Protein AF-A0A8K0G7F4-F1 (afdb_monomer)

Solvent-accessible surface area (backbone atoms only — not comparable to full-atom values): 5531 Å² total; per-residue (Å²): 109,76,67,54,54,55,50,51,56,50,49,53,52,50,54,53,48,52,52,53,51,48,51,52,51,52,52,52,53,52,50,53,51,52,53,52,50,53,53,52,53,52,53,52,52,53,53,50,53,53,49,52,53,51,53,52,50,56,49,52,52,49,51,54,56,63,69,59,77,58,68,98,86,64,96,65,63,80,88,40,71,62,61,43,52,52,54,53,52,54,54,53,64,76,77,108

Organism: Ignelater luminosus (NCBI:txid2038154)

Radius of gyration: 37.44 Å; Cα contacts (8 Å, |Δi|>4): 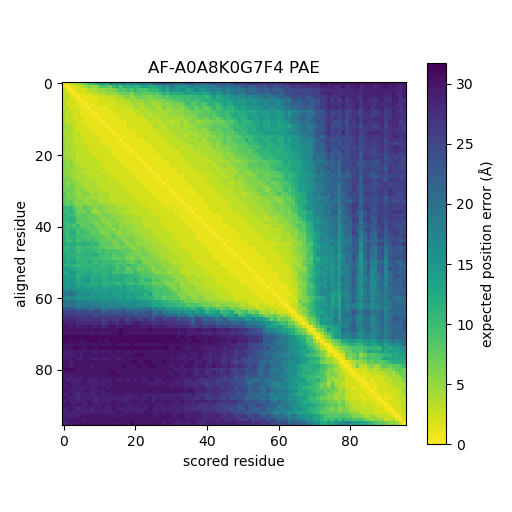8; chains: 1; bounding box: 77×15×98 Å

Secondary structure (DSSP, 8-state):
-HHHHHHHHHHHHHHHHHHHHHHHHHHHHHHHHHHHHHHHHHHHHHHHHHHHHHHHHHHHHHHHHHTT-S-TT----TT-HHHHHHHHHHHHHH--

Foldseek 3Di:
DVVVVVVVVVVVVVVVVVVVVVVVVVVVVVVVVVVVVVVVVVVVVVVVVVVVVVVVVVVVVVVVVVVPPDDDDDPFDPVDPVRSVVVVVVVVVVVD

Structure (mmCIF, N/CA/C/O backbone):
data_AF-A0A8K0G7F4-F1
#
_entry.id   AF-A0A8K0G7F4-F1
#
loop_
_atom_site.group_PDB
_atom_site.id
_atom_site.type_symbol
_atom_site.label_atom_id
_atom_site.label_alt_id
_atom_site.label_comp_id
_atom_site.label_asym_id
_atom_site.label_entity_id
_atom_site.label_seq_id
_atom_site.pdbx_PDB_ins_code
_atom_site.C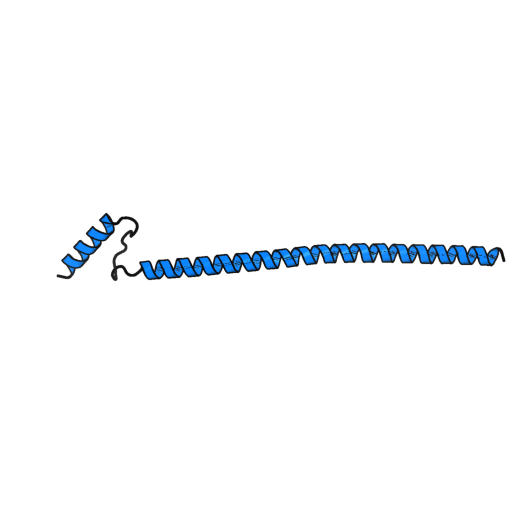artn_x
_atom_site.Cartn_y
_atom_site.Cartn_z
_atom_site.occupancy
_atom_site.B_iso_or_equiv
_atom_site.auth_seq_id
_atom_site.auth_comp_id
_atom_site.auth_asym_id
_atom_site.auth_atom_id
_atom_site.pdbx_PDB_model_num
ATOM 1 N N . MET A 1 1 ? 32.357 -2.086 -48.418 1.00 63.50 1 MET A N 1
ATOM 2 C CA . MET A 1 1 ? 32.846 -2.827 -47.235 1.00 63.50 1 MET A CA 1
ATOM 3 C C . MET A 1 1 ? 33.156 -1.907 -46.046 1.00 63.50 1 MET A C 1
ATOM 5 O O . MET A 1 1 ? 32.401 -1.922 -45.090 1.00 63.50 1 MET A O 1
ATOM 9 N N . MET A 1 2 ? 34.185 -1.043 -46.081 1.00 73.62 2 MET A N 1
ATOM 10 C CA . MET A 1 2 ? 34.522 -0.180 -44.920 1.00 73.62 2 MET A CA 1
ATOM 11 C C . MET A 1 2 ? 33.475 0.909 -44.597 1.00 73.62 2 MET A C 1
ATOM 13 O O . MET A 1 2 ? 33.283 1.269 -43.437 1.00 73.62 2 MET A O 1
ATOM 17 N N . LYS A 1 3 ? 32.787 1.441 -45.619 1.00 80.19 3 LYS A N 1
ATOM 18 C CA . LYS A 1 3 ? 31.674 2.396 -45.447 1.00 80.19 3 LYS A CA 1
ATOM 19 C C . LYS A 1 3 ? 30.440 1.744 -44.816 1.00 80.19 3 LY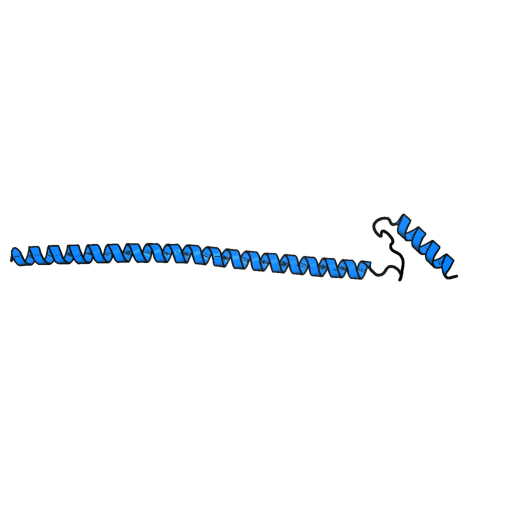S A C 1
ATOM 21 O O . LYS A 1 3 ? 29.808 2.372 -43.974 1.00 80.19 3 LYS A O 1
ATOM 26 N N . ASP A 1 4 ? 30.150 0.503 -45.188 1.00 85.88 4 ASP A N 1
ATOM 27 C CA . ASP A 1 4 ? 28.982 -0.246 -44.710 1.00 85.88 4 ASP A CA 1
ATOM 28 C C . ASP A 1 4 ? 29.141 -0.566 -43.221 1.00 85.88 4 ASP A C 1
ATOM 30 O O . ASP A 1 4 ? 28.289 -0.206 -42.415 1.00 85.88 4 ASP A O 1
ATOM 34 N N . PHE A 1 5 ? 30.333 -1.027 -42.830 1.00 85.44 5 PHE A N 1
ATOM 35 C CA . PHE A 1 5 ? 30.692 -1.263 -41.429 1.00 85.44 5 PHE A CA 1
ATOM 36 C C . PHE A 1 5 ? 30.582 0.002 -40.557 1.00 85.44 5 PHE A C 1
ATOM 38 O O . PHE A 1 5 ? 30.156 -0.033 -39.403 1.00 85.44 5 PHE A O 1
ATOM 45 N N . LYS A 1 6 ? 30.946 1.167 -41.111 1.00 90.00 6 LYS A N 1
ATOM 46 C CA . LYS A 1 6 ? 30.823 2.458 -40.416 1.00 90.00 6 LYS A CA 1
ATOM 47 C C . LYS A 1 6 ? 29.362 2.878 -40.226 1.00 90.00 6 LYS A C 1
ATOM 49 O O . LYS A 1 6 ? 29.057 3.551 -39.241 1.00 90.00 6 LYS A O 1
ATOM 54 N N . ASN A 1 7 ? 28.482 2.52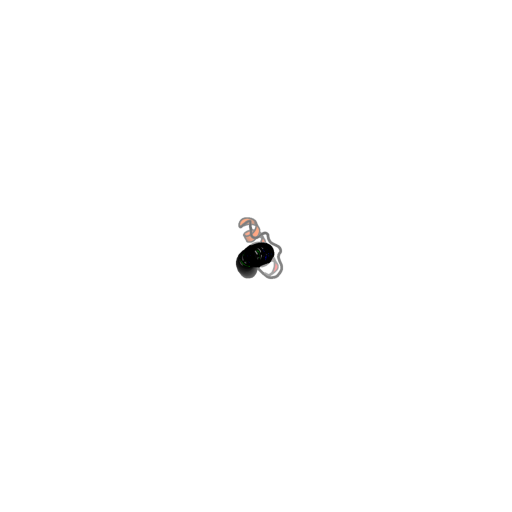3 -41.158 1.00 92.06 7 ASN A N 1
ATOM 55 C CA . ASN A 1 7 ? 27.054 2.812 -41.061 1.00 92.06 7 ASN A CA 1
ATOM 56 C C . ASN A 1 7 ? 26.374 1.880 -40.053 1.00 92.06 7 ASN A C 1
ATOM 58 O O . ASN A 1 7 ? 25.656 2.373 -39.186 1.00 92.06 7 ASN A O 1
ATOM 62 N N . GLU A 1 8 ? 26.694 0.587 -40.078 1.00 93.38 8 GLU A N 1
ATOM 63 C CA . GLU A 1 8 ? 26.218 -0.393 -39.092 1.00 93.38 8 GLU A CA 1
ATOM 64 C C . GLU A 1 8 ? 26.629 -0.002 -37.665 1.00 93.38 8 GLU A C 1
ATOM 66 O O . GLU A 1 8 ? 25.793 0.054 -36.767 1.00 93.38 8 GLU A O 1
ATOM 71 N N . LEU A 1 9 ? 27.888 0.400 -37.451 1.00 92.50 9 LEU A N 1
ATOM 72 C CA . LEU A 1 9 ? 28.354 0.879 -36.142 1.00 92.50 9 LEU A CA 1
ATOM 73 C C . LEU A 1 9 ? 27.601 2.118 -35.640 1.00 92.50 9 LEU A C 1
ATOM 75 O O . LEU A 1 9 ? 27.403 2.281 -34.433 1.00 92.50 9 LEU A O 1
ATOM 79 N N . LYS A 1 10 ? 27.210 3.023 -36.543 1.00 94.50 10 LYS A N 1
ATOM 80 C CA . LYS A 1 10 ? 26.392 4.185 -36.173 1.00 94.50 10 LYS A CA 1
ATOM 81 C C . LYS A 1 10 ? 24.986 3.758 -35.783 1.00 94.50 10 LYS A C 1
ATOM 83 O O . LYS A 1 10 ? 24.481 4.261 -34.786 1.00 94.50 10 LYS A O 1
ATOM 88 N N . GLN A 1 11 ? 24.391 2.843 -36.540 1.00 94.88 11 GLN A N 1
ATOM 89 C CA . GLN A 1 11 ? 23.055 2.335 -36.268 1.00 94.88 11 GLN A CA 1
ATOM 90 C C . GLN A 1 11 ? 23.001 1.613 -34.917 1.00 94.88 11 GLN A C 1
ATOM 92 O O . GLN A 1 11 ? 22.201 1.995 -34.068 1.00 94.88 11 GLN A O 1
ATOM 97 N N . ILE A 1 12 ? 23.944 0.704 -34.654 1.00 95.00 12 ILE A N 1
ATOM 98 C CA . ILE A 1 12 ? 24.067 0.002 -33.366 1.00 95.00 12 ILE A CA 1
ATOM 99 C C . ILE A 1 12 ? 24.195 0.996 -32.205 1.00 95.00 12 ILE A C 1
ATOM 101 O O . ILE A 1 12 ? 23.571 0.823 -31.162 1.00 95.00 12 ILE A O 1
ATOM 105 N N . ARG A 1 13 ? 24.980 2.071 -32.364 1.00 95.06 13 ARG A N 1
ATOM 106 C CA . ARG A 1 13 ? 25.102 3.108 -31.325 1.00 95.06 13 ARG A CA 1
ATOM 107 C C . ARG A 1 13 ? 23.794 3.845 -31.065 1.00 95.06 13 ARG A C 1
ATOM 109 O O . ARG A 1 13 ? 23.521 4.177 -29.912 1.00 95.06 13 ARG A O 1
ATOM 116 N N . THR A 1 14 ? 23.029 4.138 -32.110 1.00 95.69 14 THR A N 1
ATOM 117 C CA . THR A 1 14 ? 21.723 4.791 -31.979 1.00 95.69 14 THR A CA 1
ATOM 118 C C . THR A 1 14 ? 20.742 3.873 -31.260 1.00 95.69 14 THR A C 1
ATOM 120 O O . THR A 1 14 ? 20.198 4.269 -30.234 1.00 95.69 14 THR A O 1
ATOM 123 N N . GLU A 1 15 ? 20.626 2.621 -31.701 1.00 95.94 15 GLU A N 1
ATOM 124 C CA . GLU A 1 15 ? 19.758 1.610 -31.084 1.00 95.94 15 GLU A CA 1
ATOM 125 C C . GLU A 1 15 ? 20.140 1.361 -29.615 1.00 95.94 15 GLU A C 1
ATOM 127 O O . GLU A 1 15 ? 19.288 1.308 -28.730 1.00 95.94 15 GLU A O 1
ATOM 132 N N . GLN A 1 16 ? 21.440 1.302 -29.307 1.00 95.44 16 GLN A N 1
ATOM 133 C CA . GLN A 1 16 ? 21.921 1.162 -27.933 1.00 95.44 16 GLN A CA 1
ATOM 134 C C . GLN A 1 16 ? 21.565 2.378 -27.066 1.00 95.44 16 GLN A C 1
ATOM 136 O O . GLN A 1 16 ? 21.310 2.240 -25.866 1.00 95.44 16 GLN A O 1
ATOM 141 N N . LYS A 1 17 ? 21.566 3.584 -27.641 1.00 96.69 17 LYS A N 1
ATOM 142 C CA . LYS A 1 17 ? 21.162 4.795 -26.925 1.00 96.69 17 LYS A CA 1
ATOM 143 C C . LYS A 1 17 ? 19.663 4.776 -26.631 1.00 96.69 17 LYS A C 1
ATOM 145 O O . LYS A 1 17 ? 19.284 5.029 -25.491 1.00 96.69 17 LYS A O 1
ATOM 150 N N . GLU A 1 18 ? 18.847 4.424 -27.617 1.00 96.94 18 GLU A N 1
ATOM 151 C CA . GLU A 1 18 ? 17.389 4.322 -27.486 1.00 96.94 18 GLU A CA 1
ATOM 152 C C . GLU A 1 18 ? 16.999 3.263 -26.449 1.00 96.94 18 GLU A C 1
ATOM 154 O O . GLU A 1 18 ? 16.285 3.566 -25.493 1.00 96.94 18 GLU A O 1
ATOM 159 N N . CYS A 1 19 ? 17.588 2.067 -26.532 1.00 96.06 19 CYS A N 1
ATOM 160 C CA . CYS A 1 19 ? 17.383 0.996 -25.557 1.00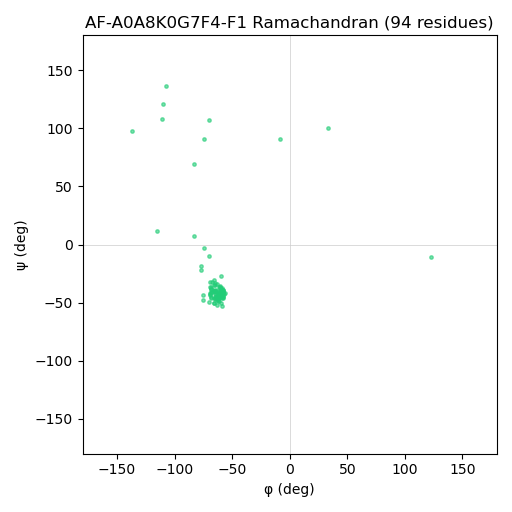 96.06 19 CYS A CA 1
ATOM 161 C C . CYS A 1 19 ? 17.761 1.431 -24.128 1.00 96.06 19 CYS A C 1
ATOM 163 O O . CYS A 1 19 ? 17.034 1.180 -23.165 1.00 96.06 19 CYS A O 1
ATOM 165 N N . ASN A 1 20 ? 18.866 2.166 -23.963 1.00 96.50 20 ASN A N 1
ATOM 166 C CA . ASN A 1 20 ? 19.249 2.709 -22.658 1.00 96.50 20 ASN A CA 1
ATOM 167 C C . ASN A 1 20 ? 18.258 3.756 -22.129 1.00 96.50 20 ASN A C 1
ATOM 169 O O . ASN A 1 20 ? 18.063 3.868 -20.914 1.00 96.50 20 ASN A O 1
ATOM 173 N N . GLU A 1 21 ? 17.660 4.560 -23.005 1.00 97.06 21 GLU A N 1
ATOM 174 C CA . GLU A 1 21 ? 16.635 5.528 -22.617 1.00 97.06 21 GLU A CA 1
ATOM 175 C C . GLU A 1 21 ? 15.344 4.828 -22.184 1.00 97.06 21 GLU A C 1
ATOM 177 O O . GLU A 1 21 ? 14.773 5.193 -21.151 1.00 97.06 21 GLU A O 1
ATOM 182 N N . GLU A 1 22 ? 14.928 3.781 -22.894 1.00 97.00 22 GLU A N 1
ATOM 183 C CA . GLU A 1 22 ? 13.788 2.944 -22.512 1.00 97.00 22 GLU A CA 1
ATOM 184 C C . GLU A 1 22 ? 14.018 2.227 -21.182 1.00 97.00 22 GLU A C 1
ATOM 186 O O . GLU A 1 22 ? 13.174 2.305 -20.288 1.00 97.00 22 GLU A O 1
ATOM 191 N N . LEU A 1 23 ? 15.198 1.636 -20.974 1.00 96.88 23 LEU A N 1
ATOM 192 C CA . LEU A 1 23 ? 15.565 1.021 -19.695 1.00 96.88 23 LEU A CA 1
ATOM 193 C C . LEU A 1 23 ? 15.489 2.020 -18.536 1.00 96.88 23 LEU A C 1
ATOM 195 O O . LEU A 1 23 ? 15.013 1.688 -17.447 1.00 96.88 23 LEU A O 1
ATOM 199 N N . LYS A 1 24 ? 15.919 3.270 -18.751 1.00 97.31 24 LYS A N 1
ATOM 200 C CA . LYS A 1 24 ? 15.790 4.331 -17.742 1.00 97.31 24 LYS A CA 1
ATOM 201 C C . LYS A 1 24 ? 14.328 4.672 -17.457 1.00 97.31 24 LYS A C 1
ATOM 203 O O . LYS A 1 24 ? 13.996 4.885 -16.290 1.00 97.31 24 LYS A O 1
ATOM 208 N N . LYS A 1 25 ? 13.465 4.727 -18.477 1.00 97.25 25 LYS A N 1
ATOM 209 C CA . LYS A 1 25 ? 12.020 4.961 -18.305 1.00 97.25 25 LYS A CA 1
ATOM 210 C C . LYS A 1 25 ? 11.374 3.826 -17.512 1.00 97.25 25 LYS A C 1
ATOM 212 O O . LYS A 1 25 ? 10.803 4.091 -16.457 1.00 97.25 25 LYS A O 1
ATOM 217 N N . LEU A 1 26 ? 11.589 2.576 -17.923 1.00 96.62 26 LEU A N 1
ATOM 218 C CA . LEU A 1 26 ? 11.069 1.389 -17.238 1.00 96.62 26 LEU A CA 1
ATOM 219 C C . LEU A 1 26 ? 11.530 1.313 -15.779 1.00 96.62 26 LEU A C 1
ATOM 221 O O . LEU A 1 26 ? 10.746 0.992 -14.887 1.00 96.62 26 LEU A O 1
ATOM 225 N N . LYS A 1 27 ? 12.788 1.674 -15.496 1.00 97.12 27 LYS A N 1
ATOM 226 C CA . LYS A 1 27 ? 13.300 1.716 -14.120 1.00 97.12 27 LYS A CA 1
ATOM 227 C C . LYS A 1 27 ? 12.578 2.761 -13.263 1.00 97.12 27 LYS A C 1
ATOM 229 O O . LYS A 1 27 ? 12.278 2.488 -12.102 1.00 97.12 27 LYS A O 1
ATOM 234 N N . ARG A 1 28 ? 12.280 3.941 -13.818 1.00 96.69 28 ARG A N 1
ATOM 235 C CA . ARG A 1 28 ? 11.497 4.976 -13.118 1.00 96.69 28 ARG A CA 1
ATOM 236 C C . ARG A 1 28 ? 10.066 4.514 -12.874 1.00 96.69 28 ARG A C 1
ATOM 238 O O . ARG A 1 28 ? 9.581 4.642 -11.757 1.00 96.69 28 ARG A O 1
ATOM 245 N N . GLU A 1 29 ? 9.419 3.942 -13.883 1.00 96.75 29 GLU A N 1
ATOM 246 C CA . GLU A 1 29 ? 8.058 3.413 -13.764 1.00 96.75 29 GLU A CA 1
ATOM 247 C C . GLU A 1 29 ? 7.962 2.299 -12.721 1.00 96.75 29 GLU A C 1
ATOM 249 O O . GLU A 1 29 ? 7.082 2.338 -11.863 1.00 96.75 29 GLU A O 1
ATOM 254 N N . SER A 1 30 ? 8.913 1.362 -12.713 1.00 95.88 30 SER A N 1
ATOM 255 C CA . SER A 1 30 ? 8.974 0.307 -11.698 1.00 95.88 30 SER A CA 1
ATOM 256 C C . SER A 1 30 ? 9.131 0.875 -10.284 1.00 95.88 30 SER A C 1
ATOM 258 O O . SER A 1 30 ? 8.449 0.420 -9.365 1.00 95.88 30 SER A O 1
ATOM 260 N N . ASN A 1 31 ? 9.970 1.899 -10.097 1.00 96.25 31 ASN A N 1
ATOM 261 C CA . ASN A 1 31 ? 10.109 2.560 -8.799 1.00 96.25 31 ASN A CA 1
ATOM 262 C C . ASN A 1 31 ? 8.806 3.248 -8.363 1.00 96.25 31 ASN A C 1
ATOM 264 O O . ASN A 1 31 ? 8.363 3.033 -7.238 1.00 96.25 31 ASN A O 1
ATOM 268 N N . MET A 1 32 ? 8.142 3.981 -9.262 1.00 96.38 32 MET A N 1
ATOM 269 C CA . MET A 1 32 ? 6.845 4.603 -8.963 1.00 96.38 32 MET A CA 1
ATOM 270 C C . MET A 1 32 ? 5.777 3.565 -8.598 1.00 96.38 32 MET A C 1
ATOM 272 O O . MET A 1 32 ? 4.972 3.787 -7.695 1.00 96.38 32 MET A O 1
ATOM 276 N N . LEU A 1 33 ? 5.754 2.418 -9.282 1.00 95.62 33 LEU A N 1
ATOM 277 C CA . LEU A 1 33 ? 4.829 1.329 -8.964 1.00 95.62 33 LEU A CA 1
ATOM 278 C C . LEU A 1 33 ? 5.116 0.720 -7.588 1.00 95.62 33 LEU A C 1
ATOM 280 O O . LEU A 1 33 ? 4.175 0.447 -6.843 1.00 95.62 33 LEU A O 1
ATOM 284 N N . LYS A 1 34 ? 6.391 0.553 -7.216 1.00 95.81 34 LYS A N 1
ATOM 285 C CA . LYS A 1 34 ? 6.773 0.088 -5.874 1.00 95.81 34 LYS A CA 1
ATOM 286 C C . LYS A 1 34 ? 6.311 1.055 -4.787 1.00 95.81 34 LYS A C 1
ATOM 288 O O . LYS A 1 34 ? 5.733 0.607 -3.801 1.00 95.81 34 LYS A O 1
ATOM 293 N N . GLU A 1 35 ? 6.506 2.356 -4.983 1.00 96.06 35 GLU A N 1
ATOM 294 C CA . GLU A 1 35 ? 6.038 3.386 -4.047 1.00 96.06 35 GLU A CA 1
ATOM 295 C C . GLU A 1 35 ? 4.510 3.376 -3.917 1.00 96.06 35 GLU A C 1
ATOM 297 O O . GLU A 1 35 ? 3.979 3.334 -2.807 1.00 96.06 35 GLU A O 1
ATOM 302 N N . LYS A 1 36 ? 3.783 3.317 -5.042 1.00 94.81 36 LYS A N 1
ATOM 303 C CA . LYS A 1 36 ? 2.316 3.194 -5.031 1.00 94.81 36 LYS A CA 1
ATOM 304 C C . LYS A 1 36 ? 1.849 1.944 -4.289 1.00 94.81 36 LYS A C 1
ATOM 306 O O . LYS A 1 36 ? 0.888 2.017 -3.526 1.00 94.81 36 LYS A O 1
ATOM 311 N N . ASN A 1 37 ? 2.527 0.814 -4.481 1.00 95.31 37 ASN A N 1
ATOM 312 C CA . ASN A 1 37 ? 2.183 -0.424 -3.793 1.00 95.31 37 ASN A CA 1
ATOM 313 C C . ASN A 1 37 ? 2.406 -0.314 -2.275 1.00 95.31 37 ASN A C 1
ATOM 315 O O . ASN A 1 37 ? 1.560 -0.739 -1.496 1.00 95.31 37 ASN A O 1
ATOM 319 N N . GLN A 1 38 ? 3.494 0.329 -1.838 1.00 95.81 38 GLN A N 1
ATOM 320 C CA . GLN A 1 38 ? 3.729 0.596 -0.413 1.00 95.81 38 GLN A CA 1
ATOM 321 C C . GLN A 1 38 ? 2.635 1.479 0.200 1.00 95.81 38 GLN A C 1
ATOM 323 O O . GLN A 1 38 ? 2.178 1.206 1.308 1.00 95.81 38 GLN A O 1
ATOM 328 N N . ILE A 1 39 ? 2.182 2.512 -0.517 1.00 95.62 39 ILE A N 1
ATOM 329 C CA . ILE A 1 39 ? 1.061 3.356 -0.074 1.00 95.62 39 ILE A CA 1
ATOM 330 C C . ILE A 1 39 ? -0.220 2.524 0.060 1.00 95.62 39 ILE A C 1
ATOM 332 O O . ILE A 1 39 ? -0.972 2.693 1.019 1.00 95.62 39 ILE A O 1
ATOM 336 N N . LEU A 1 40 ? -0.470 1.610 -0.879 1.00 95.94 40 LEU A N 1
ATOM 337 C CA . LEU A 1 40 ? -1.647 0.747 -0.846 1.00 95.94 40 LEU A CA 1
ATOM 338 C C . LEU A 1 40 ? -1.636 -0.194 0.367 1.00 95.94 40 LEU A C 1
ATOM 340 O O . LEU A 1 40 ? -2.661 -0.318 1.033 1.00 95.94 40 LEU A O 1
ATOM 344 N N . ILE A 1 41 ? -0.482 -0.784 0.693 1.00 96.06 41 ILE A N 1
ATOM 345 C CA . ILE A 1 41 ? -0.303 -1.620 1.891 1.00 96.06 41 ILE A CA 1
ATOM 346 C C . ILE A 1 41 ? -0.591 -0.808 3.160 1.00 96.06 41 ILE A C 1
ATOM 348 O O . ILE A 1 41 ? -1.446 -1.206 3.947 1.00 96.06 41 ILE A O 1
ATOM 352 N N . LYS A 1 42 ? 0.012 0.379 3.305 1.00 95.62 42 LYS A N 1
ATOM 353 C CA . LYS A 1 42 ? -0.245 1.264 4.456 1.00 95.62 42 LYS A CA 1
ATOM 354 C C . LYS A 1 42 ? -1.720 1.643 4.588 1.00 95.62 42 LYS A C 1
ATOM 356 O O . LYS A 1 42 ? -2.261 1.688 5.685 1.00 95.62 42 LYS A O 1
ATOM 361 N N . ASN A 1 43 ? -2.404 1.889 3.472 1.00 95.56 43 ASN A N 1
ATOM 362 C CA . ASN A 1 43 ? -3.839 2.174 3.491 1.00 95.56 43 ASN A CA 1
ATOM 363 C C . ASN A 1 43 ? -4.675 0.976 3.966 1.00 95.56 43 ASN A C 1
ATOM 365 O O . ASN A 1 43 ? -5.722 1.175 4.581 1.00 95.56 43 ASN A O 1
ATOM 369 N N . ILE A 1 44 ? -4.256 -0.256 3.666 1.00 96.56 44 ILE A N 1
ATOM 370 C CA . ILE A 1 44 ? -4.918 -1.471 4.160 1.00 96.56 44 ILE A CA 1
ATOM 371 C C . ILE A 1 44 ? -4.704 -1.616 5.671 1.00 96.56 44 ILE A C 1
ATOM 373 O O . ILE A 1 44 ? -5.666 -1.898 6.386 1.00 96.56 44 ILE A O 1
ATOM 377 N N . GLU A 1 45 ? -3.487 -1.366 6.156 1.00 96.56 45 GLU A N 1
ATOM 378 C CA . GLU A 1 45 ? -3.159 -1.371 7.589 1.00 96.56 45 GLU A CA 1
ATOM 379 C C . GLU A 1 45 ? -4.018 -0.348 8.345 1.00 96.56 45 GLU A C 1
ATOM 381 O O . GLU A 1 45 ? -4.788 -0.729 9.224 1.00 96.56 45 GLU A O 1
ATOM 386 N N . ILE A 1 46 ? -4.031 0.915 7.900 1.00 96.19 46 ILE A N 1
ATOM 387 C CA . ILE A 1 46 ? -4.839 1.986 8.512 1.00 96.19 46 ILE A CA 1
ATOM 388 C C . ILE A 1 46 ? -6.331 1.630 8.531 1.00 96.19 46 ILE A C 1
ATOM 390 O O . ILE A 1 46 ? -7.022 1.859 9.521 1.00 96.19 46 ILE A O 1
ATOM 394 N N . LYS A 1 47 ? -6.867 1.062 7.442 1.00 96.44 47 LYS A N 1
ATOM 395 C CA . LYS A 1 47 ? -8.276 0.630 7.401 1.00 96.44 47 LYS A CA 1
ATOM 396 C C . LYS A 1 47 ? -8.575 -0.478 8.407 1.00 96.44 47 LYS A C 1
ATOM 398 O O . LYS A 1 47 ? -9.689 -0.529 8.929 1.00 96.44 47 LYS A O 1
ATOM 403 N N . THR A 1 48 ? -7.613 -1.361 8.644 1.00 96.25 48 THR A N 1
ATOM 404 C CA . THR A 1 48 ? -7.740 -2.452 9.613 1.00 96.25 48 THR A CA 1
ATOM 405 C C . THR A 1 48 ? -7.742 -1.890 11.031 1.00 96.25 48 THR A C 1
ATOM 407 O O . THR A 1 48 ? -8.697 -2.134 11.765 1.00 96.25 48 THR A O 1
ATOM 410 N N . GLU A 1 49 ? -6.782 -1.025 11.362 1.00 96.44 49 GLU A N 1
ATOM 411 C CA . GLU A 1 49 ? -6.718 -0.334 12.658 1.00 96.44 49 GLU A CA 1
ATOM 412 C C . GLU A 1 49 ? -7.982 0.496 12.933 1.00 96.44 49 GLU A C 1
ATOM 414 O O . GLU A 1 49 ? -8.567 0.417 14.011 1.00 96.44 49 GLU A O 1
ATOM 419 N N . LEU A 1 50 ? -8.485 1.241 11.941 1.00 96.00 50 LEU A N 1
ATOM 420 C CA . LEU A 1 50 ? -9.734 2.000 12.079 1.00 96.00 50 LEU A CA 1
ATOM 421 C C . LEU A 1 50 ? -10.938 1.101 12.376 1.00 96.00 50 LEU A C 1
ATOM 423 O O . LEU A 1 50 ? -11.826 1.486 13.139 1.00 96.00 50 LEU A O 1
ATOM 427 N N . LYS A 1 51 ? -10.988 -0.092 11.776 1.00 96.69 51 LYS A N 1
ATOM 428 C CA . LYS A 1 51 ? -12.054 -1.063 12.038 1.00 96.69 51 LYS A CA 1
ATOM 429 C C . LYS A 1 51 ? -11.967 -1.601 13.466 1.00 96.69 51 LYS A C 1
ATOM 431 O O . LYS A 1 51 ? -13.001 -1.739 14.115 1.00 96.69 51 LYS A O 1
ATOM 436 N N . GLU A 1 52 ? -10.764 -1.874 13.956 1.00 96.06 52 GLU A N 1
ATOM 437 C CA . GLU A 1 52 ? -10.535 -2.313 15.335 1.00 96.06 52 GLU A CA 1
ATOM 438 C C . GLU A 1 52 ? -10.916 -1.229 16.344 1.00 96.06 52 GLU A C 1
ATOM 440 O O . GLU A 1 52 ? -11.683 -1.502 17.265 1.00 96.06 52 GLU A O 1
ATOM 445 N N . ILE A 1 53 ? -10.482 0.016 16.127 1.00 95.44 53 ILE A N 1
ATOM 446 C CA . ILE A 1 53 ? -10.858 1.160 16.970 1.00 95.44 53 ILE A CA 1
ATOM 447 C C . ILE A 1 53 ? -12.377 1.326 16.996 1.00 95.44 53 ILE A C 1
ATOM 449 O O . ILE A 1 53 ? -12.956 1.475 18.070 1.00 95.44 53 ILE A O 1
ATOM 453 N N . LYS A 1 54 ? -13.039 1.258 15.835 1.00 95.69 54 LYS A N 1
ATOM 454 C CA . LYS A 1 54 ? -14.500 1.353 15.760 1.00 95.69 54 LYS A CA 1
ATOM 455 C C . LYS A 1 54 ? -15.182 0.256 16.578 1.00 95.69 54 LYS A C 1
ATOM 457 O O . LYS A 1 54 ? -16.087 0.556 17.347 1.00 95.69 54 LYS A O 1
ATOM 4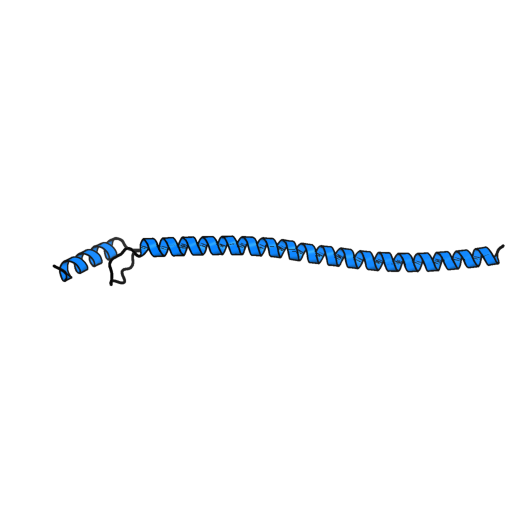62 N N . ASN A 1 55 ? -14.730 -0.991 16.450 1.00 94.44 55 ASN A N 1
ATOM 463 C CA . ASN A 1 55 ? -15.276 -2.096 17.234 1.00 94.44 55 ASN A CA 1
ATOM 464 C C . ASN A 1 55 ? -15.077 -1.875 18.741 1.00 94.44 55 ASN A C 1
ATOM 466 O O . ASN A 1 55 ? -15.999 -2.116 19.516 1.00 94.44 55 ASN A O 1
ATOM 470 N N . SER A 1 56 ? -13.903 -1.396 19.156 1.00 93.00 56 SER A N 1
ATOM 471 C CA . SER A 1 56 ? -13.618 -1.075 20.558 1.00 93.00 56 SER A CA 1
ATOM 472 C C . SER A 1 56 ? -14.527 0.036 21.084 1.00 93.00 56 SER A C 1
ATOM 474 O O . SER A 1 56 ? -15.070 -0.089 22.177 1.00 93.00 56 SER A O 1
ATOM 476 N N . VAL A 1 57 ? -14.760 1.091 20.296 1.00 92.75 57 VAL A N 1
ATOM 477 C CA . VAL A 1 57 ? -15.714 2.156 20.644 1.00 92.75 57 VAL A CA 1
ATOM 478 C C . VAL A 1 57 ? -17.130 1.596 20.779 1.00 92.75 57 VAL A C 1
ATOM 480 O O . VAL A 1 57 ? -17.786 1.869 21.779 1.00 92.75 57 VAL A O 1
ATOM 483 N N . ASP A 1 58 ? -17.582 0.758 19.844 1.00 91.06 58 ASP A N 1
ATOM 484 C CA . ASP A 1 58 ? -18.910 0.134 19.907 1.00 91.06 58 ASP A CA 1
AT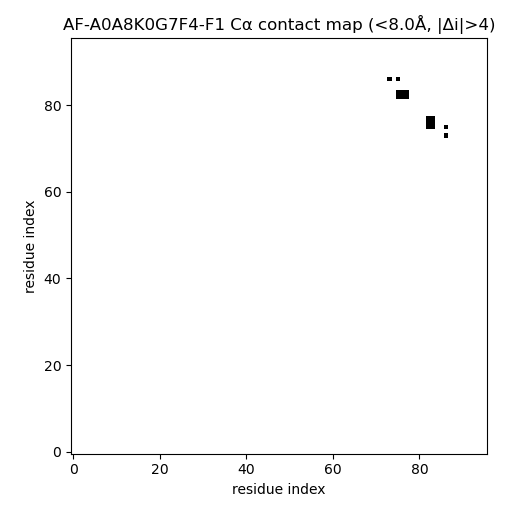OM 485 C C . ASP A 1 58 ? -19.074 -0.750 21.162 1.00 91.06 58 ASP A C 1
ATOM 487 O O . ASP A 1 58 ? -20.154 -0.798 21.757 1.00 91.06 58 ASP A O 1
ATOM 491 N N . ILE A 1 59 ? -18.017 -1.457 21.580 1.00 88.81 59 ILE A N 1
ATOM 492 C CA . ILE A 1 59 ? -18.004 -2.247 22.821 1.00 88.81 59 ILE A CA 1
ATOM 493 C C . ILE A 1 59 ? -18.112 -1.324 24.036 1.00 88.81 59 ILE A C 1
ATOM 495 O O . ILE A 1 59 ? -19.008 -1.518 24.856 1.00 88.81 59 ILE A O 1
ATOM 499 N N . LEU A 1 60 ? -17.276 -0.287 24.116 1.00 82.44 60 LEU A N 1
ATOM 500 C CA . LEU A 1 60 ? -17.301 0.684 25.214 1.00 82.44 60 LEU A CA 1
ATOM 501 C C . LEU A 1 60 ? -18.655 1.402 25.314 1.00 82.44 60 LEU A C 1
ATOM 503 O O . LEU A 1 60 ? -19.167 1.628 26.410 1.00 82.44 60 LEU A O 1
ATOM 507 N N . GLU A 1 61 ? -19.283 1.732 24.185 1.00 82.19 61 GLU A N 1
ATOM 508 C CA . GLU A 1 61 ? -20.629 2.306 24.169 1.00 82.19 61 GLU A CA 1
ATOM 509 C C . GLU A 1 61 ? -21.687 1.328 24.687 1.00 82.19 61 GLU A C 1
ATOM 511 O O . GLU A 1 61 ? -22.599 1.738 25.412 1.00 82.19 61 GLU A O 1
ATOM 516 N N . LYS A 1 62 ? -21.587 0.039 24.340 1.00 78.88 62 LYS A N 1
ATOM 517 C CA . LYS A 1 62 ? -22.483 -0.998 24.872 1.00 78.88 62 LYS A CA 1
ATOM 518 C C . LYS A 1 62 ? -22.292 -1.180 26.373 1.00 78.88 62 LYS A C 1
ATOM 520 O O . LYS A 1 62 ? -23.287 -1.194 27.091 1.00 78.88 62 LYS A O 1
ATOM 525 N N . GLU A 1 63 ? -21.054 -1.254 26.850 1.00 75.00 63 GLU A N 1
ATOM 526 C CA . GLU A 1 63 ? -20.741 -1.332 28.281 1.00 75.00 63 GLU A CA 1
ATOM 527 C C . GLU A 1 63 ? -21.276 -0.111 29.035 1.00 75.00 63 GLU A C 1
ATOM 529 O O . GLU A 1 63 ? -21.957 -0.261 30.047 1.00 75.00 63 GLU A O 1
ATOM 534 N N . LYS A 1 64 ? -21.096 1.099 28.488 1.00 69.25 64 LYS A N 1
ATOM 535 C CA . LYS A 1 64 ? -21.689 2.327 29.036 1.00 69.25 64 LYS A CA 1
ATOM 536 C C . LYS A 1 64 ? -23.217 2.250 29.117 1.00 69.25 64 LYS A C 1
ATOM 538 O O . LYS A 1 64 ? -23.794 2.696 30.103 1.00 69.25 64 LYS A O 1
ATOM 543 N N . ARG A 1 65 ? -23.894 1.704 28.097 1.00 64.88 65 ARG A N 1
ATOM 544 C CA . ARG A 1 65 ? -25.361 1.530 28.104 1.00 64.88 65 ARG A CA 1
ATOM 545 C C . ARG A 1 65 ? -25.823 0.491 29.126 1.00 64.88 65 ARG A C 1
ATOM 547 O O . ARG A 1 65 ? -26.866 0.693 29.735 1.00 64.88 65 ARG A O 1
ATOM 554 N N . ILE A 1 66 ? -25.063 -0.585 29.323 1.00 58.88 66 ILE A N 1
ATOM 555 C CA . ILE A 1 66 ? -25.352 -1.619 30.329 1.00 58.88 66 ILE A CA 1
ATOM 556 C C . ILE A 1 66 ? -25.162 -1.053 31.744 1.00 58.88 66 ILE A C 1
ATOM 558 O O . ILE A 1 66 ? -26.020 -1.245 32.601 1.00 58.88 66 ILE A O 1
ATOM 562 N N . ASN A 1 67 ? -24.113 -0.257 31.956 1.00 50.00 67 ASN A N 1
ATOM 563 C CA . ASN A 1 67 ? -23.878 0.463 33.211 1.00 50.00 67 ASN A CA 1
ATOM 564 C C . ASN A 1 67 ? -24.878 1.612 33.448 1.00 50.00 67 ASN A C 1
ATOM 566 O O . ASN A 1 67 ? -24.951 2.148 34.549 1.00 50.00 67 ASN A O 1
ATOM 570 N N . ASN A 1 68 ? -25.686 1.969 32.444 1.00 47.53 68 ASN A N 1
ATOM 571 C CA . ASN A 1 68 ? -26.758 2.960 32.553 1.00 47.53 68 ASN A CA 1
ATOM 572 C C . ASN A 1 68 ? -28.070 2.392 33.129 1.00 47.53 68 ASN A C 1
ATOM 574 O O . ASN A 1 68 ? -29.074 3.106 33.169 1.00 47.53 68 ASN A O 1
ATOM 578 N N . VAL A 1 69 ? -28.094 1.146 33.615 1.00 46.66 69 VAL A N 1
ATOM 579 C CA . VAL A 1 69 ? -29.170 0.675 34.500 1.00 46.66 69 VAL A CA 1
ATOM 580 C C . VAL A 1 69 ? -28.858 1.109 35.934 1.00 46.66 69 VAL A C 1
ATOM 582 O O . VAL A 1 69 ? -28.553 0.297 36.798 1.00 46.66 69 VAL A O 1
ATOM 585 N N . VAL A 1 70 ? -28.938 2.413 36.194 1.00 48.66 70 VAL A N 1
ATOM 586 C CA . VAL A 1 70 ? -29.067 2.956 37.551 1.00 48.66 70 VAL A CA 1
ATOM 587 C C . VAL A 1 70 ? -30.117 4.060 37.497 1.00 48.66 70 VAL A C 1
ATOM 589 O O . VAL A 1 70 ? -29.858 5.167 37.043 1.00 48.66 70 VAL A O 1
ATOM 592 N N . VAL A 1 71 ? -31.331 3.667 37.886 1.00 47.75 71 VAL A N 1
ATOM 593 C CA . VAL A 1 71 ? -32.475 4.472 38.340 1.00 47.75 71 VAL A CA 1
ATOM 594 C C . VAL A 1 71 ? -32.610 5.855 37.690 1.00 4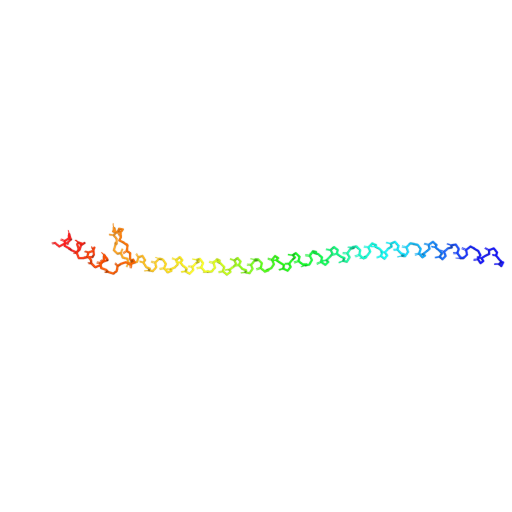7.75 71 VAL A C 1
ATOM 596 O O . VAL A 1 71 ? -31.987 6.833 38.095 1.00 47.75 71 VAL A O 1
ATOM 599 N N . THR A 1 72 ? -33.506 5.918 36.704 1.00 43.91 72 THR A N 1
ATOM 600 C CA . THR A 1 72 ? -34.270 7.100 36.268 1.00 43.91 72 THR A CA 1
ATOM 601 C C . THR A 1 72 ? -34.132 8.331 37.184 1.00 43.91 72 THR A C 1
ATOM 603 O O . THR A 1 72 ? -34.927 8.507 38.103 1.00 43.91 72 THR A O 1
ATOM 606 N N . GLY A 1 73 ? -33.150 9.202 36.907 1.00 49.41 73 GLY A N 1
ATOM 607 C CA . GLY A 1 73 ? -33.148 10.598 37.368 1.00 49.41 73 GLY A CA 1
ATOM 608 C C . GLY A 1 73 ? -31.968 11.100 38.212 1.00 49.41 73 GLY A C 1
ATOM 609 O O . GLY A 1 73 ? -31.861 12.315 38.364 1.00 49.41 73 GLY A O 1
ATOM 610 N N . LEU A 1 74 ? -31.061 10.257 38.719 1.00 51.53 74 LEU A N 1
ATOM 611 C CA . LEU A 1 74 ? -29.958 10.719 39.583 1.00 51.53 74 LEU A CA 1
ATOM 612 C C . LEU A 1 74 ? -28.589 10.624 38.886 1.00 51.53 74 LEU A C 1
ATOM 614 O O . LEU A 1 74 ? -28.149 9.549 38.488 1.00 51.53 74 LEU A O 1
ATOM 618 N N . LYS A 1 75 ? -27.886 11.761 38.752 1.00 52.53 75 LYS A N 1
ATOM 619 C CA . LYS A 1 75 ? -26.458 11.787 38.385 1.00 52.53 75 LYS A CA 1
ATOM 620 C C . LYS A 1 75 ? -25.642 11.351 39.605 1.00 52.53 75 LYS A C 1
ATOM 622 O O . LYS A 1 75 ? -25.287 12.195 40.420 1.00 52.53 75 LYS A O 1
ATOM 627 N N . VAL A 1 76 ? -25.376 10.055 39.737 1.00 55.59 76 VAL A N 1
ATOM 628 C CA . VAL A 1 76 ? -24.507 9.509 40.791 1.00 55.59 76 VAL A CA 1
ATOM 629 C C . VAL A 1 76 ? -23.195 9.057 40.166 1.00 55.59 76 VAL A C 1
ATOM 631 O O . VAL A 1 76 ? -23.198 8.451 39.094 1.00 55.59 76 VAL A O 1
ATOM 634 N N . ASP A 1 77 ? -22.075 9.367 40.815 1.00 55.59 77 ASP A N 1
ATOM 635 C CA . ASP A 1 77 ? -20.775 8.831 40.423 1.00 55.59 77 ASP A CA 1
ATOM 636 C C . ASP A 1 77 ? -20.732 7.333 40.758 1.00 55.59 77 ASP A C 1
ATOM 638 O O . ASP A 1 77 ? -20.672 6.938 41.920 1.00 55.59 77 ASP A O 1
ATOM 642 N N . THR A 1 78 ? -20.807 6.484 39.732 1.00 58.66 78 THR A N 1
ATOM 643 C CA . THR A 1 78 ? -20.817 5.020 39.878 1.00 58.66 78 THR A CA 1
ATOM 644 C C . THR A 1 78 ? -19.443 4.441 40.224 1.00 58.66 78 THR A C 1
ATOM 646 O O . THR A 1 78 ? -19.323 3.230 40.398 1.00 58.66 78 THR A O 1
ATOM 649 N N . SER A 1 79 ? -18.404 5.279 40.294 1.00 59.00 79 SER A N 1
ATOM 650 C CA . SER A 1 79 ? -17.034 4.882 40.641 1.00 59.00 79 SER A CA 1
ATOM 651 C C . SER A 1 79 ? -16.853 4.655 42.146 1.00 59.00 79 SER A C 1
ATOM 653 O O . SER A 1 79 ? -15.931 3.942 42.541 1.00 59.00 79 SER A O 1
ATOM 655 N N . ASP A 1 80 ? -17.724 5.242 42.978 1.00 64.25 80 ASP A N 1
ATOM 656 C CA . ASP A 1 80 ? -17.710 5.108 44.436 1.00 64.25 80 ASP A CA 1
ATOM 657 C C . ASP A 1 80 ? -18.921 4.284 44.931 1.00 64.25 80 ASP A C 1
ATOM 659 O O . ASP A 1 80 ? -20.061 4.769 44.938 1.00 64.25 80 ASP A O 1
ATOM 663 N N . PRO A 1 81 ? -18.697 3.035 45.384 1.00 66.31 81 PRO A N 1
ATOM 664 C CA . PRO A 1 81 ? -19.752 2.167 45.903 1.00 66.31 81 PRO A CA 1
ATOM 665 C C . PRO A 1 81 ? -20.504 2.733 47.117 1.00 66.31 81 PRO A C 1
ATOM 667 O O . PRO A 1 81 ? -21.662 2.365 47.335 1.00 66.31 81 PRO A O 1
ATOM 670 N N . LEU A 1 82 ? -19.873 3.598 47.923 1.00 70.56 82 LEU A N 1
ATOM 671 C CA . LEU A 1 82 ? -20.514 4.214 49.088 1.00 70.56 82 LEU A CA 1
ATOM 672 C C . LEU A 1 82 ? -21.488 5.311 48.655 1.00 70.56 82 LEU A C 1
ATOM 674 O O . LEU A 1 82 ? -22.650 5.279 49.065 1.00 70.56 82 LEU A O 1
ATOM 678 N N . ALA A 1 83 ? -21.055 6.197 47.756 1.00 67.19 83 ALA A N 1
ATOM 679 C CA . ALA A 1 83 ? -21.898 7.252 47.194 1.00 67.19 83 ALA A CA 1
ATOM 680 C C . ALA A 1 83 ? -23.123 6.683 46.454 1.00 67.19 83 ALA A C 1
ATOM 682 O O . ALA A 1 83 ? -24.233 7.206 46.575 1.00 67.19 83 ALA A O 1
ATOM 683 N N . LEU A 1 84 ? -22.954 5.560 45.742 1.00 69.88 84 LEU A N 1
ATOM 684 C CA . LEU A 1 84 ? -24.060 4.853 45.092 1.00 69.88 84 LEU A CA 1
ATOM 685 C C . LEU A 1 84 ? -25.080 4.318 46.103 1.00 69.88 84 LEU A C 1
ATOM 687 O O . LEU A 1 84 ? -26.289 4.468 45.915 1.00 69.88 84 LEU A O 1
ATOM 691 N N . LYS A 1 85 ? -24.601 3.703 47.188 1.00 73.44 85 LYS A N 1
ATOM 692 C CA . LYS A 1 85 ? -25.466 3.132 48.223 1.00 73.44 85 LYS A CA 1
ATOM 693 C C . LYS A 1 85 ? -26.273 4.213 48.943 1.00 73.44 85 LYS A C 1
ATOM 695 O O . LYS A 1 85 ? -27.464 4.014 49.172 1.00 73.44 85 LYS A O 1
ATOM 700 N N . GLU A 1 86 ? -25.651 5.342 49.276 1.00 73.75 86 GLU A N 1
ATOM 701 C CA . GLU A 1 86 ? -26.333 6.479 49.905 1.00 73.75 86 GLU A CA 1
ATOM 702 C C . GLU A 1 86 ? -27.402 7.076 48.983 1.00 73.75 86 GLU A C 1
ATOM 704 O O . GLU A 1 86 ? -28.561 7.195 49.386 1.00 73.75 86 GLU A O 1
ATOM 709 N N . ALA A 1 87 ? -27.068 7.325 47.713 1.00 69.44 87 ALA A N 1
ATOM 710 C CA . ALA A 1 87 ? -28.017 7.869 46.743 1.00 69.44 87 ALA A CA 1
ATOM 711 C C . ALA A 1 87 ? -29.230 6.948 46.503 1.00 69.44 87 ALA A C 1
ATOM 713 O O . ALA A 1 87 ? -30.357 7.427 46.355 1.00 69.44 87 ALA A O 1
ATOM 714 N N . MET A 1 88 ? -29.033 5.624 46.502 1.00 69.75 88 MET A N 1
ATOM 715 C CA . MET A 1 88 ? -30.136 4.661 46.395 1.00 69.75 88 MET A CA 1
ATOM 716 C C . MET A 1 88 ? -31.033 4.655 47.639 1.00 69.75 88 MET A C 1
ATOM 718 O O . MET A 1 88 ? -32.252 4.543 47.508 1.00 69.75 88 MET A O 1
ATOM 722 N N . ILE A 1 89 ? -30.457 4.788 48.837 1.00 76.00 89 ILE A N 1
ATOM 723 C CA . ILE A 1 89 ? -31.224 4.858 50.090 1.00 76.00 89 ILE A CA 1
ATOM 724 C C . ILE A 1 89 ? -32.098 6.116 50.112 1.00 76.00 89 ILE A C 1
ATOM 726 O O . ILE A 1 89 ? -33.277 6.036 50.464 1.00 76.00 89 ILE A O 1
ATOM 730 N N . ASP A 1 90 ? -31.548 7.260 49.716 1.00 72.62 90 ASP A N 1
ATOM 731 C CA . ASP A 1 90 ? -32.278 8.527 49.718 1.00 72.62 90 ASP A CA 1
ATOM 732 C C . ASP A 1 90 ? -33.388 8.562 48.661 1.00 72.62 90 ASP A C 1
ATOM 734 O O . ASP A 1 90 ? -34.487 9.042 48.942 1.00 72.62 90 ASP A O 1
ATOM 738 N N . PHE A 1 91 ? -33.159 7.967 47.484 1.00 74.38 91 PHE A N 1
ATOM 739 C CA . PHE A 1 91 ? -34.190 7.824 46.453 1.00 74.38 91 PHE A CA 1
ATOM 740 C C . PHE A 1 91 ? -35.400 7.018 46.946 1.00 74.38 91 PHE A C 1
ATOM 742 O O . PHE A 1 91 ? -36.545 7.429 46.745 1.00 74.38 91 PHE A O 1
ATOM 749 N N . VAL A 1 92 ? -35.149 5.889 47.621 1.00 74.44 92 VAL A N 1
ATOM 750 C CA . VAL A 1 92 ? -36.202 5.023 48.174 1.00 74.44 92 VAL A CA 1
ATOM 751 C C . VAL A 1 92 ? -36.980 5.737 49.279 1.00 74.44 92 VAL A C 1
ATOM 753 O O . VAL A 1 92 ? -38.201 5.632 49.319 1.00 74.44 92 VAL A O 1
ATOM 756 N N . LYS A 1 93 ? -36.307 6.515 50.137 1.00 73.62 93 LYS A N 1
ATOM 757 C CA . LYS A 1 93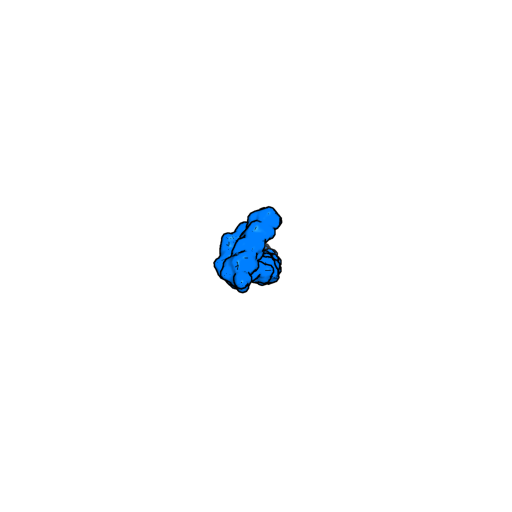 ? -36.970 7.312 51.183 1.00 73.62 93 LYS A CA 1
ATOM 758 C C . LYS A 1 93 ? -37.859 8.432 50.637 1.00 73.62 93 LYS A C 1
ATOM 760 O O . LYS A 1 93 ? -38.816 8.793 51.302 1.00 73.62 93 LYS A O 1
ATOM 765 N N . GLN A 1 94 ? -37.539 9.006 49.477 1.00 69.50 94 GLN A N 1
ATOM 766 C CA . GLN A 1 94 ? -38.353 10.065 48.862 1.00 69.50 94 GLN A CA 1
ATOM 767 C C . GLN A 1 94 ? -39.625 9.545 48.174 1.00 69.50 94 GLN A C 1
ATOM 769 O O . GLN A 1 94 ? -40.525 10.337 47.904 1.00 69.50 94 GLN A O 1
ATOM 774 N N . HIS A 1 95 ? -39.687 8.247 47.864 1.00 58.03 95 HIS A N 1
ATOM 775 C CA . HIS A 1 95 ? -40.794 7.618 47.131 1.00 58.03 95 HIS A CA 1
ATOM 776 C C . HIS A 1 95 ? -41.576 6.586 47.971 1.00 58.03 95 HIS A C 1
ATOM 778 O O . HIS A 1 95 ? -42.383 5.838 47.416 1.00 58.03 95 HIS A O 1
ATOM 784 N N . LEU A 1 96 ? -41.335 6.551 49.287 1.00 50.00 96 LEU A N 1
ATOM 785 C CA . LEU A 1 96 ? -42.132 5.861 50.311 1.00 50.00 96 LEU A CA 1
ATOM 786 C C . LEU A 1 96 ? -42.961 6.887 51.088 1.00 50.00 96 LEU A C 1
ATOM 788 O O . LEU A 1 96 ? -44.115 6.549 51.428 1.00 50.00 96 LEU A O 1
#

pLDDT: mean 82.21, std 16.92, range [43.91, 97.31]

Mean predicted aligned error: 14.27 Å

Sequence (96 aa):
MMKDFKNELKQIRTEQKECNEELKKLKRESNMLKEKNQILIKNIEIKTELKEIKNSVDILEKEKRINNVVVTGLKVDTSDPLALKEAMIDFVKQHL